Protein AF-A0A2I0NUA2-F1 (afdb_monomer)

Sequence (129 aa):
MNEPNNYLALCLDPVHVGTGAYSLGRVDMSIVREPATGIPKIPGTSLAGVVRAYAELAKAENNTLPDIIELFGTAEGDQGRQGMLRFYDAEIVLFPVRSSLGTVWVSTIDRIRRWLHDCLTEEEGLTLP

Radius of gyration: 18.35 Å; Cα contacts (8 Å, |Δi|>4): 119; chains: 1; bounding box: 46×30×51 Å

Mean predicted aligned error: 7.13 Å

Nearest PDB structures (foldseek):
  9asi-assembly1_F  TM=6.679E-01  e=4.612E-04  Lactococcus lactis subsp. lactis
  6xn7-assembly1_F  TM=6.368E-01  e=6.801E-04  Lactococcus lactis subsp. lactis
  6mut-assembly1_D  TM=4.556E-01  e=3.304E-02  Thermococcus onnurineus
  8bmw-assembly1_G  TM=5.215E-01  e=1.464E-01  Saccharolobus solfataricus
  4v7w-assembly1_B1  TM=2.523E-01  e=7.878E-01  Thermus thermophilus HB8

Foldseek 3Di:
DDDDDDDDDDDPDDDAAFPPQPDDDPDRTDADADPVPRFGKAAQVNVLVVVLVVLVVVCVVPVVDDDSCQAPWDPPDPPTDHHPDDGHIGGDLWDWDQDPVGTDTDHDPVSCCVRCVVVVPDPPPDPDD

pLDDT: mean 86.27, std 13.28, range [39.03, 96.31]

Structure (mmCIF, N/CA/C/O backbone):
data_AF-A0A2I0NUA2-F1
#
_entry.id   AF-A0A2I0NUA2-F1
#
loop_
_atom_site.group_PDB
_atom_site.id
_atom_site.type_symbol
_atom_site.label_atom_id
_atom_site.label_alt_id
_atom_site.label_comp_id
_atom_site.label_asym_id
_atom_site.label_entity_id
_atom_site.label_seq_id
_atom_site.pdbx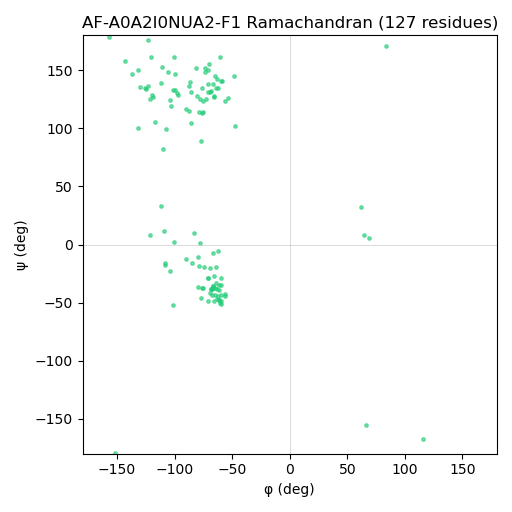_PDB_ins_code
_atom_site.Cartn_x
_atom_site.Cartn_y
_atom_site.Cartn_z
_atom_site.occupancy
_atom_site.B_iso_or_equiv
_atom_site.auth_seq_id
_atom_site.auth_comp_id
_atom_site.auth_asym_id
_atom_site.auth_atom_id
_atom_site.pdbx_PDB_model_num
ATOM 1 N N . MET A 1 1 ? 17.341 -16.816 -2.682 1.00 54.91 1 MET A N 1
ATOM 2 C CA . MET A 1 1 ? 16.169 -15.960 -2.961 1.00 54.91 1 MET A CA 1
ATOM 3 C C . MET A 1 1 ? 16.343 -14.763 -2.049 1.00 54.91 1 MET A C 1
ATOM 5 O O . MET A 1 1 ? 16.532 -15.005 -0.866 1.00 54.91 1 MET A O 1
ATOM 9 N N . ASN A 1 2 ? 16.448 -13.543 -2.579 1.00 75.12 2 ASN A N 1
ATOM 10 C CA . ASN A 1 2 ? 16.696 -12.370 -1.734 1.00 75.12 2 ASN A CA 1
ATOM 11 C C . ASN A 1 2 ? 15.505 -12.145 -0.798 1.00 75.12 2 ASN A C 1
ATOM 13 O O . ASN A 1 2 ? 14.366 -12.420 -1.186 1.00 75.12 2 ASN A O 1
ATOM 17 N N . GLU A 1 3 ? 15.778 -11.673 0.415 1.00 79.94 3 GLU A N 1
ATOM 18 C CA . GLU A 1 3 ? 14.730 -11.270 1.349 1.00 79.94 3 GLU A CA 1
ATOM 19 C C . GLU A 1 3 ? 13.941 -10.083 0.770 1.00 79.94 3 GLU A C 1
ATOM 21 O O . GLU A 1 3 ? 14.518 -9.238 0.075 1.00 79.94 3 GLU A O 1
ATOM 26 N N . PRO A 1 4 ? 12.612 -10.036 0.970 1.00 83.56 4 PRO A N 1
ATOM 27 C CA . PRO A 1 4 ? 11.807 -8.922 0.498 1.00 83.56 4 PRO A CA 1
ATOM 28 C C . PRO A 1 4 ? 12.148 -7.656 1.289 1.00 83.56 4 PRO A C 1
ATOM 30 O O . PRO A 1 4 ? 12.168 -7.666 2.516 1.00 83.56 4 PRO A O 1
ATOM 33 N N . ASN A 1 5 ? 12.366 -6.549 0.578 1.00 87.12 5 ASN A N 1
ATOM 34 C CA . ASN A 1 5 ? 12.480 -5.241 1.214 1.00 87.12 5 ASN A CA 1
ATOM 35 C C . ASN A 1 5 ? 11.085 -4.758 1.627 1.00 87.12 5 ASN A C 1
ATOM 37 O O . ASN A 1 5 ? 10.191 -4.642 0.783 1.00 87.12 5 ASN A O 1
ATOM 41 N N . ASN A 1 6 ? 10.917 -4.460 2.913 1.00 87.25 6 ASN A N 1
ATOM 42 C CA . ASN A 1 6 ? 9.672 -3.934 3.458 1.00 87.25 6 ASN A CA 1
ATOM 43 C C . ASN A 1 6 ? 9.654 -2.405 3.358 1.00 87.25 6 ASN A C 1
ATOM 45 O O . ASN A 1 6 ? 10.636 -1.743 3.685 1.00 87.25 6 ASN A O 1
ATOM 49 N N . TYR A 1 7 ? 8.518 -1.849 2.940 1.00 89.31 7 TYR A N 1
ATOM 50 C CA . TYR A 1 7 ? 8.307 -0.407 2.851 1.00 89.31 7 TYR A CA 1
ATOM 51 C C . TYR A 1 7 ? 7.049 -0.021 3.627 1.00 89.31 7 TYR A C 1
ATOM 53 O O . TYR A 1 7 ? 6.005 -0.659 3.480 1.00 89.31 7 TYR A O 1
ATOM 61 N N . LEU A 1 8 ? 7.141 1.047 4.419 1.00 91.00 8 LEU A N 1
ATOM 62 C CA . LEU A 1 8 ? 5.989 1.699 5.035 1.00 91.00 8 LEU A CA 1
ATOM 63 C C . LEU A 1 8 ? 5.631 2.938 4.216 1.00 91.00 8 LEU A C 1
ATOM 65 O O . LEU A 1 8 ? 6.502 3.731 3.862 1.00 91.00 8 LEU A O 1
ATOM 69 N N . ALA A 1 9 ? 4.346 3.101 3.918 1.00 91.38 9 ALA A N 1
ATOM 70 C CA . ALA A 1 9 ? 3.835 4.240 3.171 1.00 91.38 9 ALA A CA 1
ATOM 71 C C . ALA A 1 9 ? 2.642 4.857 3.901 1.00 91.38 9 ALA A C 1
ATOM 73 O O . ALA A 1 9 ? 1.741 4.147 4.354 1.00 91.38 9 ALA A O 1
ATOM 74 N N . LEU A 1 10 ? 2.629 6.187 3.980 1.00 92.88 10 LEU A N 1
ATOM 75 C CA . LEU A 1 10 ? 1.500 6.961 4.478 1.00 92.88 10 LEU A CA 1
ATOM 76 C C . LEU A 1 10 ? 0.672 7.465 3.294 1.00 92.88 10 LEU A C 1
ATOM 78 O O . LEU A 1 10 ? 1.201 8.067 2.361 1.00 92.88 10 LEU A O 1
ATOM 82 N N . CYS A 1 11 ? -0.639 7.250 3.347 1.00 93.50 11 CYS A N 1
ATOM 83 C CA . CYS A 1 11 ? -1.557 7.868 2.397 1.00 93.50 11 CYS A CA 1
ATOM 84 C C . CYS A 1 11 ? -1.754 9.340 2.781 1.00 93.50 11 CYS A C 1
ATOM 86 O O . CYS A 1 11 ? -2.322 9.618 3.837 1.00 93.50 11 CYS A O 1
ATOM 88 N N . LEU A 1 12 ? -1.284 10.263 1.937 1.00 93.69 12 LEU A N 1
ATOM 89 C CA . LEU A 1 12 ? -1.488 11.706 2.130 1.00 93.69 12 LEU A CA 1
ATOM 90 C C . LEU A 1 12 ? -2.920 12.125 1.778 1.00 93.69 12 LEU A C 1
ATOM 92 O O . LEU A 1 12 ? -3.523 12.935 2.476 1.00 93.69 12 LEU A O 1
ATOM 96 N N . ASP A 1 13 ? -3.471 11.500 0.738 1.00 95.25 13 ASP A N 1
ATOM 97 C CA . ASP A 1 13 ? -4.827 11.710 0.244 1.00 95.25 13 ASP A CA 1
ATOM 98 C C . ASP A 1 13 ? -5.636 10.402 0.298 1.00 95.25 13 ASP A C 1
ATOM 100 O O . ASP A 1 13 ? -5.055 9.310 0.371 1.00 95.25 13 ASP A O 1
ATOM 104 N N . PRO A 1 14 ? -6.981 10.462 0.244 1.00 94.31 14 PRO A N 1
ATOM 105 C CA . PRO A 1 14 ? -7.811 9.268 0.132 1.00 94.31 14 PRO A CA 1
ATOM 106 C C . PRO A 1 14 ? -7.440 8.429 -1.099 1.00 94.31 14 PRO A C 1
ATOM 108 O O . PRO A 1 14 ? -7.507 8.899 -2.233 1.00 94.31 14 PRO A O 1
ATOM 111 N N . VAL A 1 15 ? -7.097 7.158 -0.880 1.00 94.19 15 VAL A N 1
ATOM 112 C CA . VAL A 1 15 ? -6.702 6.231 -1.949 1.00 94.19 15 VAL A CA 1
ATOM 113 C C . VAL A 1 15 ? -7.888 5.369 -2.378 1.00 94.19 15 VAL A C 1
ATOM 115 O O . VAL A 1 15 ? -8.532 4.717 -1.554 1.00 94.19 15 VAL A O 1
ATOM 118 N N . HIS A 1 16 ? -8.149 5.318 -3.686 1.00 94.62 16 HIS A N 1
ATOM 119 C CA . HIS A 1 16 ? -9.171 4.459 -4.280 1.00 94.62 16 HIS A CA 1
ATOM 120 C C . HIS A 1 16 ? -8.545 3.426 -5.222 1.00 94.62 16 HIS A C 1
ATOM 122 O O . HIS A 1 16 ? -8.170 3.741 -6.349 1.00 94.62 16 HIS A O 1
ATOM 128 N N . VAL A 1 17 ? -8.486 2.170 -4.777 1.00 94.50 17 VAL A N 1
ATOM 129 C CA . VAL A 1 17 ? -8.108 1.030 -5.625 1.00 94.50 17 VAL A CA 1
ATOM 130 C C . VAL A 1 17 ? -9.358 0.215 -5.905 1.00 94.50 17 VAL A C 1
ATOM 132 O O . VAL A 1 17 ? -9.806 -0.537 -5.042 1.00 94.50 17 VAL A O 1
ATOM 135 N N . GLY A 1 18 ? -9.952 0.410 -7.080 1.00 92.00 18 GLY A N 1
ATOM 136 C CA . GLY A 1 18 ? -11.238 -0.185 -7.434 1.00 92.00 18 GLY A CA 1
ATOM 137 C C . GLY A 1 18 ? -11.160 -1.686 -7.724 1.00 92.00 18 GLY A C 1
ATOM 138 O O . GLY A 1 18 ? -10.175 -2.184 -8.264 1.00 92.00 18 GLY A O 1
ATOM 139 N N . THR A 1 19 ? -12.239 -2.408 -7.422 1.00 88.38 19 THR A N 1
ATOM 140 C CA . THR A 1 19 ? -12.401 -3.835 -7.764 1.00 88.38 19 THR A CA 1
ATOM 141 C C . THR A 1 19 ? -12.893 -4.070 -9.193 1.00 88.38 19 THR A C 1
ATOM 143 O O . THR A 1 19 ? -13.274 -5.188 -9.509 1.00 88.38 19 THR A O 1
ATOM 146 N N . GLY A 1 20 ? -12.941 -3.050 -10.058 1.00 79.00 20 GLY A N 1
ATOM 147 C CA . GLY A 1 20 ? -13.339 -3.203 -11.466 1.00 79.00 20 GLY A CA 1
ATOM 148 C C . GLY A 1 20 ? -14.771 -3.714 -11.678 1.00 79.00 20 GLY A C 1
ATOM 149 O O . GLY A 1 20 ? -15.009 -4.443 -12.632 1.00 79.00 20 GLY A O 1
ATOM 150 N N . ALA A 1 21 ? -15.701 -3.366 -10.776 1.00 69.31 21 ALA A N 1
ATOM 151 C CA . ALA A 1 21 ? -17.092 -3.845 -10.738 1.00 69.31 21 ALA A CA 1
ATOM 152 C C . ALA A 1 21 ?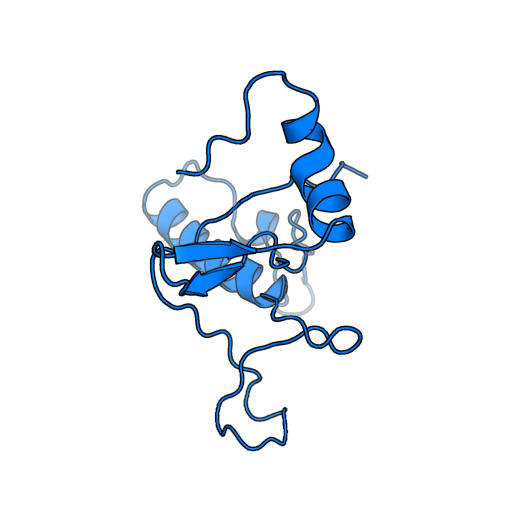 -17.272 -5.357 -10.471 1.00 69.31 21 ALA A C 1
ATOM 154 O O . ALA A 1 21 ? -18.391 -5.864 -10.515 1.00 69.31 21 ALA A O 1
ATOM 155 N N . TYR A 1 22 ? -16.200 -6.081 -10.130 1.00 68.56 22 TYR A N 1
ATOM 156 C CA . TYR A 1 22 ? -16.272 -7.511 -9.808 1.00 68.56 22 TYR A CA 1
ATOM 157 C C . TYR A 1 22 ? -16.880 -7.794 -8.430 1.00 68.56 22 TYR A C 1
ATOM 159 O O . TYR A 1 22 ? -17.333 -8.910 -8.178 1.00 68.56 22 TYR A O 1
ATOM 167 N N . SER A 1 23 ? -16.906 -6.813 -7.522 1.00 67.38 23 SER A N 1
ATOM 168 C CA . SER A 1 23 ? -17.592 -6.983 -6.243 1.00 67.38 23 SER A CA 1
ATOM 169 C C . SER A 1 23 ? -19.064 -6.597 -6.381 1.00 67.38 23 SER A C 1
ATOM 171 O O . SER A 1 23 ? -19.383 -5.422 -6.569 1.00 67.38 23 SER A O 1
ATOM 173 N N . LEU A 1 24 ? -19.966 -7.559 -6.215 1.00 70.38 24 LEU A N 1
ATOM 174 C CA . LEU A 1 24 ? -21.382 -7.259 -6.050 1.00 70.38 24 LEU A CA 1
ATOM 175 C C . LEU A 1 24 ? -21.616 -6.812 -4.602 1.00 70.38 24 LEU A C 1
ATOM 177 O O . LEU A 1 24 ? -21.428 -7.585 -3.663 1.00 70.38 24 LEU A O 1
ATOM 181 N N . GLY A 1 25 ? -21.985 -5.552 -4.404 1.00 72.69 25 GLY A N 1
ATOM 182 C CA . GLY A 1 25 ? -22.165 -4.978 -3.076 1.00 72.69 25 GLY A CA 1
ATOM 183 C C . GLY A 1 25 ? -23.095 -3.774 -3.087 1.00 72.69 25 GLY A C 1
ATOM 184 O O . GLY A 1 25 ? -23.588 -3.357 -4.127 1.00 72.69 25 GLY A O 1
ATOM 185 N N . ARG A 1 26 ? -23.333 -3.199 -1.903 1.00 83.06 26 ARG A N 1
ATOM 186 C CA . ARG A 1 26 ? -24.149 -1.980 -1.754 1.00 83.06 26 ARG A CA 1
ATOM 187 C C . ARG A 1 26 ? -23.467 -0.728 -2.326 1.00 83.06 26 ARG A C 1
ATOM 189 O O . ARG A 1 26 ? -24.131 0.276 -2.548 1.00 83.06 26 ARG A O 1
ATOM 196 N N . VAL A 1 27 ? -22.148 -0.773 -2.483 1.00 83.81 27 VAL A N 1
ATOM 197 C CA . VAL A 1 27 ? -21.329 0.325 -3.002 1.00 83.81 27 VAL A CA 1
ATOM 198 C C . VAL A 1 27 ? -20.946 -0.019 -4.435 1.00 83.81 27 VAL A C 1
ATOM 200 O O . VAL A 1 27 ? -20.338 -1.068 -4.640 1.00 83.81 27 VAL A O 1
ATOM 203 N N . ASP A 1 28 ? -21.266 0.864 -5.385 1.00 86.44 28 ASP A N 1
ATOM 204 C CA . ASP A 1 28 ? -21.041 0.631 -6.820 1.00 86.44 28 ASP A CA 1
ATOM 205 C C . ASP A 1 28 ? -19.558 0.394 -7.136 1.00 86.44 28 ASP A C 1
ATOM 207 O O . ASP A 1 28 ? -19.180 -0.606 -7.742 1.00 86.44 28 ASP A O 1
ATOM 211 N N . MET A 1 29 ? -18.694 1.299 -6.669 1.00 88.88 29 MET A N 1
ATOM 212 C CA . MET A 1 29 ? -17.245 1.216 -6.857 1.00 88.88 29 MET A CA 1
ATOM 213 C C . MET A 1 29 ? -16.575 0.914 -5.525 1.00 88.88 29 MET A C 1
ATOM 215 O O . MET A 1 29 ? -16.115 1.805 -4.807 1.00 88.88 29 MET A O 1
ATOM 219 N N . SER A 1 30 ? -16.568 -0.364 -5.160 1.00 90.81 30 SER A N 1
ATOM 220 C CA . SER A 1 30 ? -15.885 -0.810 -3.954 1.00 90.81 30 SER A CA 1
ATOM 221 C C . SER A 1 30 ? -14.364 -0.815 -4.134 1.00 90.81 30 SER A C 1
ATOM 223 O O . SER A 1 30 ? -13.834 -1.015 -5.232 1.00 90.81 30 SER A O 1
ATOM 225 N N . ILE A 1 31 ? -13.667 -0.631 -3.014 1.00 93.56 31 ILE A N 1
ATOM 226 C CA . ILE A 1 31 ? -12.216 -0.787 -2.941 1.00 93.56 31 ILE A CA 1
ATOM 227 C C . ILE A 1 31 ? -11.813 -2.258 -2.802 1.00 93.56 31 ILE A C 1
ATOM 229 O O . ILE A 1 31 ? -12.552 -3.062 -2.224 1.00 93.56 31 ILE A O 1
ATOM 233 N N . VAL A 1 32 ? -10.617 -2.597 -3.283 1.00 94.38 32 VAL A N 1
ATOM 234 C CA . VAL A 1 32 ? -10.045 -3.941 -3.166 1.00 94.38 32 VAL A CA 1
ATOM 235 C C . VAL A 1 32 ? -9.839 -4.321 -1.701 1.00 94.38 32 VAL A C 1
ATOM 237 O O . VAL A 1 32 ? -9.335 -3.550 -0.883 1.00 94.38 32 VAL A O 1
ATOM 240 N N . ARG A 1 33 ? -10.241 -5.550 -1.376 1.00 92.50 33 ARG A N 1
ATOM 241 C CA . ARG A 1 33 ? -10.115 -6.161 -0.053 1.00 92.50 33 ARG A CA 1
ATOM 242 C C . ARG A 1 33 ? -9.529 -7.554 -0.186 1.00 92.50 33 ARG A C 1
ATOM 244 O O . ARG A 1 33 ? -9.721 -8.232 -1.194 1.00 92.50 33 ARG A O 1
ATOM 251 N N . GLU A 1 34 ? -8.815 -7.989 0.838 1.00 91.56 34 GLU A N 1
ATOM 252 C CA . GLU A 1 34 ? -8.405 -9.378 0.963 1.00 91.56 34 GLU A CA 1
ATOM 253 C C . GLU A 1 34 ? -9.642 -10.277 1.159 1.00 91.56 34 GLU A C 1
ATOM 255 O O . GLU A 1 34 ? -10.422 -10.020 2.076 1.00 91.56 34 GLU A O 1
ATOM 260 N N . PRO A 1 35 ? -9.839 -11.341 0.354 1.00 88.56 35 PRO A N 1
ATOM 261 C CA . PRO A 1 35 ? -11.044 -12.171 0.445 1.00 88.56 35 PRO A CA 1
ATOM 262 C C . PRO A 1 35 ? -11.231 -12.875 1.794 1.00 88.56 35 PRO A C 1
ATOM 264 O O . PRO A 1 35 ? -12.360 -13.035 2.244 1.00 88.56 35 PRO A O 1
ATOM 267 N N . ALA A 1 36 ? -10.137 -13.288 2.442 1.00 90.62 36 ALA A N 1
ATOM 268 C CA . ALA A 1 36 ? -10.190 -14.044 3.692 1.00 90.62 36 ALA A CA 1
ATOM 269 C C . ALA A 1 36 ? -10.526 -13.170 4.912 1.00 90.62 36 ALA A C 1
ATOM 271 O O . ALA A 1 36 ? -11.238 -13.615 5.808 1.00 90.62 36 ALA A O 1
ATOM 272 N N . THR A 1 37 ? -10.018 -11.934 4.956 1.00 90.31 37 THR A N 1
ATOM 273 C CA . THR A 1 37 ? -10.147 -11.045 6.126 1.00 90.31 37 THR A CA 1
ATOM 274 C C . THR A 1 37 ? -11.108 -9.879 5.901 1.00 90.31 37 THR A C 1
ATOM 276 O O . THR A 1 37 ? -11.538 -9.235 6.855 1.00 90.31 37 THR A O 1
ATOM 279 N N . GLY A 1 38 ? -11.432 -9.560 4.645 1.00 90.44 38 GLY A N 1
ATOM 280 C CA . GLY A 1 38 ? -12.196 -8.372 4.270 1.00 90.44 38 GLY A CA 1
ATOM 281 C C . GLY A 1 38 ? -11.441 -7.053 4.477 1.00 90.44 38 GLY A C 1
ATOM 282 O O . GLY A 1 38 ? -12.029 -5.981 4.291 1.00 90.44 38 GLY A O 1
ATOM 283 N N . ILE A 1 39 ? -10.160 -7.095 4.856 1.00 92.94 39 ILE A N 1
ATOM 284 C CA . ILE A 1 39 ? -9.350 -5.902 5.122 1.00 92.94 39 ILE A CA 1
ATOM 285 C C . ILE A 1 39 ? -8.937 -5.272 3.784 1.00 92.94 39 ILE A C 1
ATOM 287 O O . ILE A 1 39 ? -8.541 -6.002 2.871 1.00 92.94 39 ILE A O 1
ATOM 291 N N . PRO A 1 40 ? -9.041 -3.938 3.623 1.00 93.12 40 PRO A N 1
ATOM 292 C CA . PRO A 1 40 ? -8.574 -3.285 2.408 1.00 93.12 40 PRO A CA 1
ATOM 293 C C . PRO A 1 40 ? -7.080 -3.525 2.169 1.00 93.12 40 PRO A C 1
ATOM 295 O O . PRO A 1 40 ? -6.282 -3.506 3.107 1.00 93.12 40 PRO A O 1
ATOM 298 N N . LYS A 1 41 ? -6.714 -3.738 0.905 1.00 93.88 41 LYS A N 1
ATOM 299 C CA . LYS A 1 41 ? -5.327 -3.923 0.467 1.00 93.88 41 LYS A CA 1
ATOM 300 C C . LYS A 1 41 ? -5.102 -3.263 -0.885 1.00 93.88 41 LYS A C 1
ATOM 302 O O . LYS A 1 41 ? -6.050 -3.096 -1.653 1.00 93.88 41 LYS A O 1
ATOM 307 N N . ILE A 1 42 ? -3.851 -2.952 -1.200 1.00 96.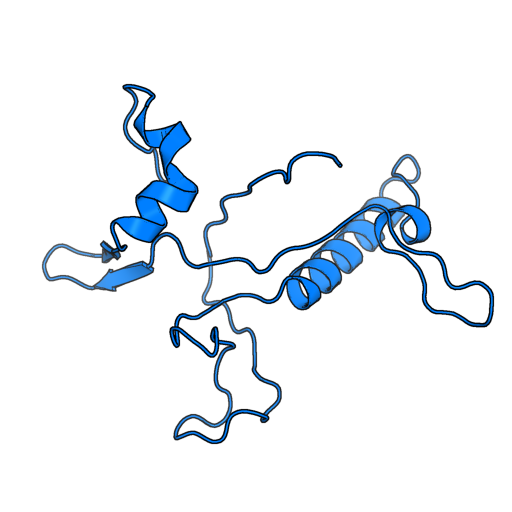00 42 ILE A N 1
ATOM 308 C CA . ILE A 1 42 ? -3.453 -2.538 -2.548 1.00 96.00 42 ILE A CA 1
ATOM 309 C C . ILE A 1 42 ? -2.764 -3.735 -3.210 1.00 96.00 42 ILE A C 1
ATOM 311 O O . ILE A 1 42 ? -1.744 -4.189 -2.694 1.00 96.00 42 ILE A O 1
ATOM 315 N N . PRO A 1 43 ? -3.282 -4.265 -4.331 1.00 95.56 43 PRO A N 1
ATOM 316 C CA . PRO A 1 43 ? -2.631 -5.360 -5.035 1.00 95.56 43 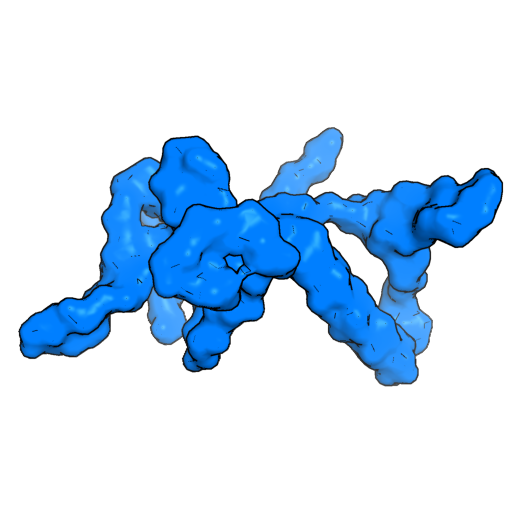PRO A CA 1
ATOM 317 C C . PRO A 1 43 ? -1.211 -5.002 -5.479 1.00 95.56 43 PRO A C 1
ATOM 319 O O . PRO A 1 43 ? -0.971 -3.906 -5.994 1.00 95.56 43 PRO A O 1
ATOM 322 N N . GLY A 1 44 ? -0.291 -5.957 -5.375 1.00 95.12 44 GLY A N 1
ATOM 323 C CA . GLY A 1 44 ? 1.084 -5.818 -5.846 1.00 95.12 44 GLY A CA 1
ATOM 324 C C . GLY A 1 44 ? 1.148 -5.531 -7.344 1.00 95.12 44 GLY A C 1
ATOM 325 O O . GLY A 1 44 ? 2.025 -4.805 -7.795 1.00 95.12 44 GLY A O 1
ATOM 326 N N . THR A 1 45 ? 0.169 -6.002 -8.119 1.00 94.06 45 THR A N 1
ATOM 327 C CA . THR A 1 45 ? 0.031 -5.679 -9.547 1.00 94.06 45 THR A CA 1
ATOM 328 C C . THR A 1 45 ? -0.317 -4.211 -9.791 1.00 94.06 45 THR A C 1
ATOM 330 O O . THR A 1 45 ? 0.206 -3.607 -10.725 1.00 94.06 45 THR A O 1
ATOM 333 N N . SER A 1 46 ? -1.166 -3.613 -8.948 1.00 95.50 46 SER A N 1
ATOM 334 C CA . SER A 1 46 ? -1.489 -2.185 -9.018 1.00 95.50 46 SER A CA 1
ATOM 335 C C . SER A 1 46 ? -0.270 -1.339 -8.657 1.00 95.50 46 SER A C 1
ATOM 337 O O . SER A 1 46 ? 0.037 -0.385 -9.368 1.00 95.50 46 SER A O 1
ATOM 339 N N . LEU A 1 47 ? 0.465 -1.727 -7.609 1.00 95.50 47 LEU A N 1
ATOM 340 C CA . LEU A 1 47 ? 1.729 -1.080 -7.245 1.00 95.50 47 LEU A CA 1
ATOM 341 C C . LEU A 1 47 ? 2.761 -1.204 -8.364 1.00 95.50 47 LEU A C 1
ATOM 343 O O . LEU A 1 47 ? 3.335 -0.199 -8.764 1.00 95.50 47 LEU A O 1
ATOM 347 N N . ALA A 1 48 ? 2.952 -2.403 -8.915 1.00 95.50 48 ALA A N 1
ATOM 348 C CA . ALA A 1 48 ? 3.887 -2.642 -10.008 1.00 95.50 48 ALA A CA 1
ATOM 349 C C . ALA A 1 48 ? 3.591 -1.743 -11.215 1.00 95.50 48 ALA A C 1
ATOM 351 O O . ALA A 1 48 ? 4.515 -1.166 -11.777 1.00 95.50 48 ALA A O 1
ATOM 352 N N . GLY A 1 49 ? 2.316 -1.581 -11.584 1.00 94.62 49 GLY A N 1
ATOM 353 C CA . GLY A 1 49 ? 1.909 -0.701 -12.681 1.00 94.62 49 GLY A CA 1
ATOM 354 C C . GLY A 1 49 ? 2.238 0.770 -12.420 1.00 94.62 49 GLY A C 1
ATOM 355 O O . GLY A 1 49 ? 2.822 1.428 -13.277 1.00 94.62 49 GLY A O 1
ATOM 356 N N . VAL A 1 50 ? 1.920 1.275 -11.224 1.00 96.06 50 VAL A N 1
ATOM 357 C CA . VAL A 1 50 ? 2.211 2.670 -10.848 1.00 96.06 50 VAL A CA 1
ATOM 358 C C . VAL A 1 50 ? 3.719 2.910 -10.771 1.00 96.06 50 VAL A C 1
ATOM 360 O O . VAL A 1 50 ? 4.219 3.856 -11.373 1.00 96.06 50 VAL A O 1
ATOM 363 N N . VAL A 1 51 ? 4.462 2.039 -10.086 1.00 95.56 51 VAL A N 1
ATOM 364 C CA . VAL A 1 51 ? 5.920 2.169 -9.946 1.00 95.56 51 VAL A CA 1
ATOM 365 C C . VAL A 1 51 ? 6.607 2.059 -11.307 1.00 95.56 51 VAL A C 1
ATOM 367 O O . VAL A 1 51 ? 7.528 2.826 -11.572 1.00 95.56 51 VAL A O 1
ATOM 370 N N . ARG A 1 52 ? 6.138 1.180 -12.203 1.00 95.50 52 ARG A N 1
ATOM 371 C CA . ARG A 1 52 ? 6.639 1.098 -13.582 1.00 95.50 52 ARG A CA 1
ATOM 372 C C . ARG A 1 52 ? 6.436 2.407 -14.339 1.00 95.50 52 ARG A C 1
ATOM 374 O O . ARG A 1 52 ? 7.391 2.894 -14.931 1.00 95.50 52 ARG A O 1
ATOM 381 N N . ALA A 1 53 ? 5.237 2.986 -14.290 1.00 96.31 53 ALA A N 1
ATOM 382 C CA . ALA A 1 53 ? 4.946 4.245 -14.974 1.00 96.31 53 ALA A CA 1
ATOM 383 C C . ALA A 1 53 ? 5.848 5.388 -14.472 1.00 96.31 53 ALA A C 1
ATOM 385 O O . ALA A 1 53 ? 6.413 6.135 -15.267 1.00 96.31 53 ALA A O 1
ATOM 386 N N . TYR A 1 54 ? 6.053 5.488 -13.155 1.00 95.69 54 TYR A N 1
ATOM 387 C CA . TYR A 1 54 ? 6.983 6.468 -12.586 1.00 95.69 54 TYR A CA 1
ATOM 388 C C . TYR A 1 54 ? 8.445 6.183 -12.945 1.00 95.69 54 TYR A C 1
ATOM 390 O O . TYR A 1 54 ? 9.199 7.117 -13.204 1.00 95.69 54 TYR A O 1
ATOM 398 N N . ALA A 1 55 ? 8.854 4.914 -12.998 1.00 95.50 55 ALA A N 1
ATOM 399 C CA . ALA A 1 55 ? 10.199 4.538 -13.419 1.00 95.50 55 ALA A CA 1
ATOM 400 C C . ALA A 1 55 ? 10.458 4.890 -14.894 1.00 95.50 55 ALA A C 1
ATOM 402 O O . ALA A 1 55 ? 11.552 5.338 -15.226 1.00 95.50 55 ALA A O 1
ATOM 403 N N . GLU A 1 56 ? 9.459 4.740 -15.770 1.00 95.25 56 GLU A N 1
ATOM 404 C CA . GLU A 1 56 ? 9.534 5.153 -17.177 1.00 95.25 56 GLU A CA 1
ATOM 405 C C . GLU A 1 56 ? 9.735 6.670 -17.308 1.00 95.25 56 GLU A C 1
ATOM 407 O O . GLU A 1 56 ? 10.614 7.105 -18.054 1.00 95.25 56 GLU A O 1
ATOM 412 N N . LEU A 1 57 ? 8.999 7.471 -16.527 1.00 96.12 57 LEU A N 1
ATOM 413 C CA . LEU A 1 57 ? 9.196 8.925 -16.457 1.00 96.12 57 LEU A CA 1
ATOM 414 C C . LEU A 1 57 ? 10.597 9.284 -15.941 1.00 96.12 57 LEU A C 1
ATOM 416 O O . LEU A 1 57 ? 11.304 10.068 -16.569 1.00 96.12 57 LEU A O 1
ATOM 420 N N . ALA A 1 58 ? 11.036 8.661 -14.845 1.00 95.12 58 ALA A N 1
ATOM 421 C CA . ALA A 1 58 ? 12.358 8.906 -14.272 1.00 95.12 58 ALA A CA 1
ATOM 422 C C . ALA A 1 58 ? 13.489 8.534 -15.244 1.00 95.12 58 ALA A C 1
ATOM 424 O O . ALA A 1 58 ? 14.486 9.249 -15.343 1.00 95.12 58 ALA A O 1
ATOM 425 N N . LYS A 1 59 ? 13.340 7.436 -15.997 1.00 94.19 59 LYS A N 1
ATOM 426 C CA . LYS A 1 59 ? 14.305 7.024 -17.024 1.00 94.19 59 LYS A CA 1
ATOM 427 C C . LYS A 1 59 ? 14.347 8.009 -18.193 1.00 94.19 59 LYS A C 1
ATOM 429 O O . LYS A 1 59 ? 15.426 8.253 -18.724 1.00 94.19 59 LYS A O 1
ATOM 434 N N . ALA A 1 60 ? 13.207 8.591 -18.572 1.00 93.69 60 ALA A N 1
ATOM 435 C CA . ALA A 1 60 ? 13.158 9.629 -19.601 1.00 93.69 60 ALA A CA 1
ATOM 436 C C . ALA A 1 60 ? 13.921 10.902 -19.187 1.00 93.69 60 ALA A C 1
ATOM 438 O O . ALA A 1 60 ? 14.521 11.558 -20.037 1.00 93.69 60 ALA A O 1
ATOM 439 N N . GLU A 1 61 ? 13.936 11.230 -17.893 1.00 94.50 61 GLU A N 1
ATOM 440 C CA . GLU A 1 61 ? 14.717 12.345 -17.342 1.00 94.50 61 GLU A CA 1
ATOM 441 C C . GLU A 1 61 ? 16.200 11.991 -17.151 1.00 94.50 61 GLU A C 1
ATOM 443 O O . GLU A 1 61 ? 17.077 12.825 -17.380 1.00 94.50 61 GLU A O 1
ATOM 448 N N . ASN A 1 62 ? 16.498 10.752 -16.751 1.00 94.62 62 ASN A N 1
ATOM 449 C CA . ASN A 1 62 ? 17.849 10.282 -16.475 1.00 94.62 62 ASN A CA 1
ATOM 450 C C . ASN A 1 62 ? 18.149 8.936 -17.157 1.00 94.62 62 ASN A C 1
ATOM 452 O O . ASN A 1 62 ? 17.871 7.859 -16.628 1.00 94.62 62 ASN A O 1
ATOM 456 N N . ASN A 1 63 ? 18.858 9.008 -18.286 1.00 90.00 63 ASN A N 1
ATOM 457 C CA . ASN A 1 63 ? 19.259 7.843 -19.083 1.00 90.00 63 ASN A CA 1
ATOM 458 C C . ASN A 1 63 ? 20.266 6.899 -18.396 1.00 90.00 63 ASN A C 1
ATOM 460 O O . ASN A 1 63 ? 20.572 5.845 -18.949 1.00 90.00 63 ASN A O 1
ATOM 464 N N . THR A 1 64 ? 20.812 7.256 -17.228 1.00 93.69 64 THR A N 1
ATOM 465 C CA . THR A 1 64 ? 21.710 6.365 -16.467 1.00 93.69 64 THR A CA 1
ATOM 466 C C . THR A 1 64 ? 20.960 5.305 -15.659 1.00 93.69 64 THR A C 1
ATOM 468 O O . THR A 1 64 ? 21.581 4.378 -15.141 1.00 93.69 64 THR A O 1
ATOM 471 N N . LEU A 1 65 ? 19.634 5.430 -15.547 1.00 92.38 65 LEU A N 1
ATOM 472 C CA . LEU A 1 65 ? 18.797 4.476 -14.831 1.00 92.38 65 LEU A CA 1
ATOM 473 C C . LEU A 1 65 ? 18.686 3.133 -15.582 1.00 92.38 65 LEU A C 1
ATOM 475 O O . LEU A 1 65 ? 18.744 3.103 -16.816 1.00 92.38 65 LEU A O 1
ATOM 479 N N . PRO A 1 66 ? 18.516 2.018 -14.844 1.00 91.06 66 PRO A N 1
ATOM 480 C CA . PRO A 1 66 ? 18.420 0.678 -15.420 1.00 91.06 66 PRO A CA 1
ATOM 481 C C . PRO A 1 66 ? 17.239 0.530 -16.384 1.00 91.06 66 PRO A C 1
ATOM 483 O O . PRO A 1 66 ? 16.286 1.314 -16.379 1.00 91.06 66 PRO A O 1
ATOM 486 N N . ASP A 1 67 ? 17.295 -0.503 -17.225 1.00 92.38 67 ASP A N 1
ATOM 487 C CA . ASP A 1 67 ? 16.256 -0.722 -18.219 1.00 92.38 67 ASP A CA 1
ATOM 488 C C . ASP A 1 67 ? 14.924 -1.190 -17.608 1.00 92.38 67 ASP A C 1
ATOM 490 O O . ASP A 1 67 ? 14.875 -2.054 -16.735 1.00 92.38 67 ASP A O 1
ATOM 494 N N . ILE A 1 68 ? 13.813 -0.645 -18.109 1.00 93.44 68 ILE A N 1
ATOM 495 C CA . ILE A 1 68 ? 12.469 -0.915 -17.582 1.00 93.44 68 ILE A CA 1
ATOM 496 C C . ILE A 1 68 ? 12.057 -2.361 -17.859 1.00 93.44 68 ILE A C 1
ATOM 498 O O . ILE A 1 68 ? 11.450 -3.001 -16.999 1.00 93.44 68 ILE A O 1
ATOM 502 N N . ILE A 1 69 ? 12.409 -2.899 -19.032 1.00 92.19 69 ILE A N 1
ATOM 503 C CA . ILE A 1 69 ? 12.101 -4.289 -19.395 1.00 92.19 69 ILE A CA 1
ATOM 504 C C . ILE A 1 69 ? 12.884 -5.253 -18.502 1.00 92.19 69 ILE A C 1
ATOM 506 O O . ILE A 1 69 ? 12.354 -6.288 -18.107 1.00 92.19 69 ILE A O 1
ATOM 510 N N . GLU A 1 70 ? 14.117 -4.917 -18.131 1.00 92.94 70 GLU A N 1
ATOM 511 C CA . GLU A 1 70 ? 14.894 -5.718 -17.187 1.00 92.94 70 GLU A CA 1
ATOM 512 C C . GLU A 1 70 ? 14.260 -5.725 -15.786 1.00 92.94 70 GLU A C 1
ATOM 514 O O . GLU A 1 70 ? 14.113 -6.785 -15.172 1.00 92.94 70 GLU A O 1
ATOM 519 N N . LEU A 1 71 ? 13.808 -4.568 -15.300 1.00 93.56 71 LEU A N 1
ATOM 520 C CA . LEU A 1 71 ? 13.209 -4.441 -13.970 1.00 93.56 71 LEU A CA 1
ATOM 521 C C . LEU A 1 71 ? 11.815 -5.082 -13.865 1.00 93.56 71 LEU A C 1
ATOM 523 O O . LEU A 1 71 ? 11.565 -5.842 -12.930 1.00 93.56 71 LEU A O 1
ATOM 527 N N . PHE A 1 72 ? 10.912 -4.799 -14.808 1.00 93.88 72 PHE A N 1
ATOM 528 C CA . PHE A 1 72 ? 9.488 -5.170 -14.726 1.00 93.88 72 PHE A CA 1
ATOM 529 C C . PHE A 1 72 ? 9.077 -6.297 -15.677 1.00 93.88 72 PHE A C 1
ATOM 531 O O . PHE A 1 72 ? 8.023 -6.903 -15.487 1.00 93.88 72 PHE A O 1
ATOM 538 N N . GLY A 1 73 ? 9.898 -6.602 -16.678 1.00 92.81 73 GLY A N 1
ATOM 539 C CA . GLY A 1 73 ? 9.595 -7.596 -17.700 1.00 92.81 73 GLY A CA 1
ATOM 540 C C . GLY A 1 73 ? 8.731 -7.070 -18.848 1.00 92.81 73 GLY A C 1
ATOM 541 O O . GLY A 1 73 ? 8.166 -5.970 -18.817 1.00 92.81 73 GLY A O 1
ATOM 542 N N . THR A 1 74 ? 8.616 -7.904 -19.879 1.00 89.69 74 THR A N 1
ATOM 543 C CA . THR A 1 74 ? 7.741 -7.695 -21.038 1.00 89.69 74 THR A CA 1
ATOM 544 C C . THR A 1 74 ? 7.027 -8.992 -21.401 1.00 89.69 74 THR A C 1
ATOM 546 O O . THR A 1 74 ? 7.579 -10.081 -21.234 1.00 89.69 74 THR A O 1
ATOM 549 N N . ALA A 1 75 ? 5.796 -8.863 -21.891 1.00 81.62 75 ALA A N 1
ATOM 550 C CA . ALA A 1 75 ? 4.977 -9.968 -22.384 1.00 81.62 75 ALA A CA 1
ATOM 551 C C . ALA A 1 75 ? 4.816 -9.936 -23.918 1.00 81.62 75 ALA A C 1
ATOM 553 O O . ALA A 1 75 ? 3.958 -10.628 -24.460 1.00 81.62 75 ALA A O 1
ATOM 554 N N . GLU A 1 76 ? 5.594 -9.109 -24.623 1.00 79.12 76 GLU A N 1
ATOM 555 C CA . GLU A 1 76 ? 5.474 -8.958 -26.075 1.00 79.12 76 GLU A CA 1
ATOM 556 C C . GLU A 1 76 ? 6.064 -10.158 -26.839 1.00 79.12 76 GLU A C 1
ATOM 558 O O . GLU A 1 76 ? 7.275 -10.384 -26.856 1.00 79.12 76 GLU A O 1
ATOM 563 N N . GLY A 1 77 ? 5.187 -10.904 -27.522 1.00 67.31 77 GLY A N 1
ATOM 564 C CA . GLY A 1 77 ? 5.549 -11.967 -28.464 1.00 67.31 77 GLY A CA 1
ATOM 565 C C . GLY A 1 77 ? 6.226 -13.190 -27.832 1.00 67.31 77 GLY A C 1
ATOM 566 O O . GLY A 1 77 ? 6.063 -13.482 -26.652 1.00 67.31 77 GLY A O 1
ATOM 567 N N . ASP A 1 78 ? 7.002 -13.910 -28.646 1.00 68.88 78 ASP A N 1
ATOM 568 C CA . ASP A 1 78 ? 7.717 -15.143 -28.261 1.00 68.88 78 ASP A CA 1
ATOM 569 C C . ASP A 1 78 ? 9.001 -14.868 -27.438 1.00 68.88 78 ASP A C 1
ATOM 571 O O . ASP A 1 78 ? 9.727 -15.784 -27.061 1.00 68.88 78 ASP A O 1
ATOM 575 N N . GLN A 1 79 ? 9.298 -13.591 -27.151 1.00 75.44 79 GLN A N 1
ATOM 576 C CA . GLN A 1 79 ? 10.460 -13.135 -26.373 1.00 75.44 79 GLN A CA 1
ATOM 577 C C . GLN A 1 79 ? 10.061 -12.542 -25.013 1.00 75.44 79 GLN A C 1
ATOM 579 O O . GLN A 1 79 ? 10.702 -11.616 -24.509 1.00 75.44 79 GLN A O 1
ATOM 584 N N . GLY A 1 80 ? 8.999 -13.073 -24.403 1.00 81.75 80 GLY A N 1
ATOM 585 C CA . GLY A 1 80 ? 8.601 -12.692 -23.053 1.00 81.75 80 GLY A CA 1
ATOM 586 C C . GLY A 1 80 ? 9.767 -12.834 -22.070 1.00 81.75 80 GLY A C 1
ATOM 587 O O . GLY A 1 80 ? 10.381 -13.896 -21.956 1.00 81.75 80 GLY A O 1
ATOM 588 N N . ARG A 1 81 ? 10.077 -11.755 -21.346 1.00 88.25 81 ARG A N 1
ATOM 589 C CA . ARG A 1 81 ? 11.157 -11.722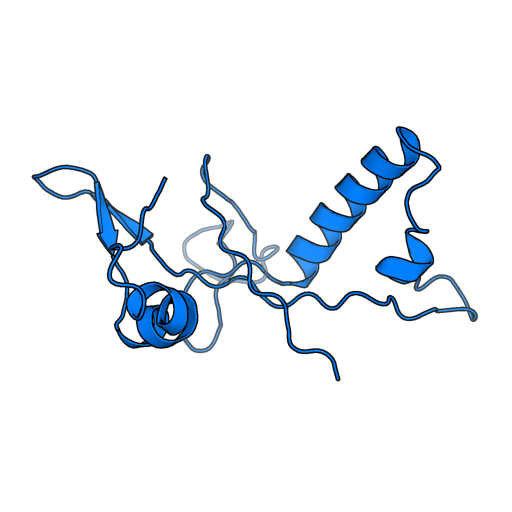 -20.353 1.00 88.25 81 ARG A CA 1
ATOM 590 C C . ARG A 1 81 ? 10.578 -11.411 -18.984 1.00 88.25 81 ARG A C 1
ATOM 592 O O . ARG A 1 81 ? 9.883 -10.411 -18.813 1.00 88.25 81 ARG A O 1
ATOM 599 N N . GLN A 1 82 ? 10.889 -12.256 -18.005 1.00 89.62 82 GLN A N 1
ATOM 600 C CA . GLN A 1 82 ? 10.523 -12.021 -16.612 1.00 89.62 82 GLN A CA 1
ATOM 601 C C . GLN A 1 82 ? 11.354 -10.867 -16.032 1.00 89.62 82 GLN A C 1
ATOM 603 O O . GLN A 1 82 ? 12.577 -10.857 -16.170 1.00 89.62 82 GLN A O 1
ATOM 608 N N . GLY A 1 83 ? 10.684 -9.919 -15.374 1.00 91.75 83 GLY A N 1
ATOM 609 C CA . GLY A 1 83 ? 11.340 -8.821 -14.666 1.00 91.75 83 GLY A CA 1
ATOM 610 C C . GLY A 1 83 ? 12.068 -9.275 -13.402 1.00 91.75 83 GLY A C 1
ATOM 611 O O . GLY A 1 83 ? 11.721 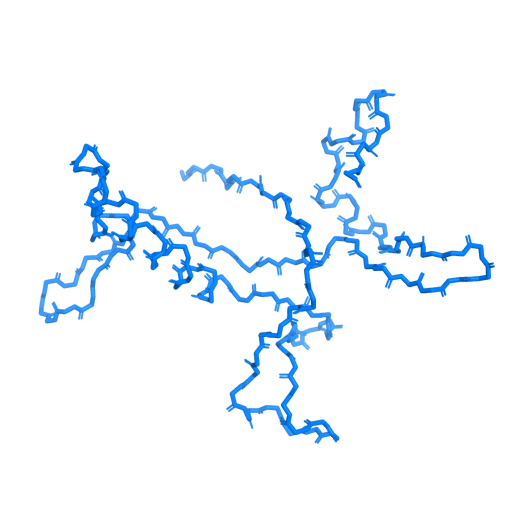-10.289 -12.789 1.00 91.75 83 GLY A O 1
ATOM 612 N N . MET A 1 84 ? 13.069 -8.500 -12.993 1.00 92.44 84 MET A N 1
ATOM 613 C CA . MET A 1 84 ? 13.822 -8.729 -11.757 1.00 92.44 84 MET A CA 1
ATOM 614 C C . MET A 1 84 ? 13.015 -8.419 -10.489 1.00 92.44 84 MET A C 1
ATOM 616 O O . MET A 1 84 ? 13.263 -9.021 -9.443 1.00 92.44 84 MET A O 1
ATOM 620 N N . LEU A 1 85 ? 12.063 -7.486 -10.560 1.00 92.69 85 LEU A N 1
ATOM 621 C CA . LEU A 1 85 ? 11.276 -7.048 -9.411 1.00 92.69 85 LEU A CA 1
ATOM 622 C C . LEU A 1 85 ? 10.049 -7.937 -9.193 1.00 92.69 85 LEU A C 1
ATOM 624 O O . LEU A 1 85 ? 9.343 -8.317 -10.126 1.00 92.69 85 LEU A O 1
ATOM 628 N N . ARG A 1 86 ? 9.760 -8.222 -7.921 1.00 92.81 86 ARG A N 1
ATOM 629 C CA . ARG A 1 86 ? 8.513 -8.854 -7.484 1.00 92.81 86 ARG A CA 1
ATOM 630 C C . ARG A 1 86 ? 7.820 -7.943 -6.490 1.00 92.81 86 ARG A C 1
ATOM 632 O O . ARG A 1 86 ? 8.410 -7.570 -5.482 1.00 92.81 86 ARG A O 1
ATOM 639 N N . PHE A 1 87 ? 6.568 -7.624 -6.782 1.00 94.19 87 PHE A N 1
ATOM 640 C CA . PHE A 1 87 ? 5.728 -6.805 -5.924 1.00 94.19 87 PHE A CA 1
ATOM 641 C C . PHE A 1 87 ? 4.773 -7.702 -5.146 1.00 94.19 87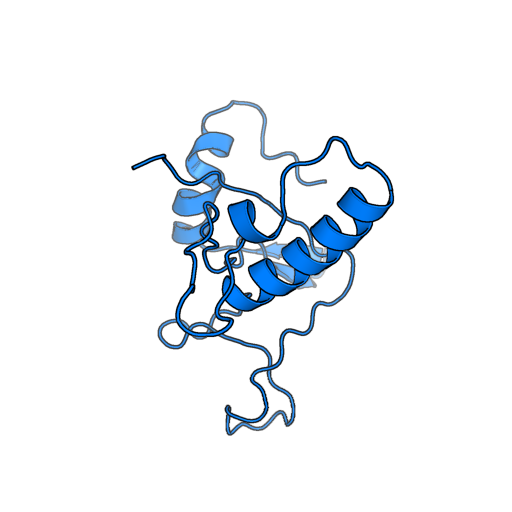 PHE A C 1
ATOM 643 O O . PHE A 1 87 ? 4.129 -8.580 -5.723 1.00 94.19 87 PHE A O 1
ATOM 650 N N . TYR A 1 88 ? 4.686 -7.459 -3.845 1.00 93.88 88 TYR A N 1
ATOM 651 C CA . TYR A 1 88 ? 3.696 -8.068 -2.966 1.00 93.88 88 TYR A CA 1
ATOM 652 C C . TYR A 1 88 ? 2.555 -7.080 -2.720 1.00 93.88 88 TYR A C 1
ATOM 654 O O . TYR A 1 88 ? 2.697 -5.879 -2.958 1.00 93.88 88 TYR A O 1
ATOM 662 N N . ASP A 1 89 ? 1.414 -7.593 -2.273 1.00 94.44 89 ASP A N 1
ATOM 663 C CA . ASP A 1 89 ? 0.279 -6.752 -1.906 1.00 94.44 89 ASP A CA 1
ATOM 664 C C . ASP A 1 89 ? 0.648 -5.868 -0.708 1.00 94.44 89 ASP A C 1
ATOM 666 O O . ASP A 1 89 ? 1.208 -6.353 0.275 1.00 94.44 89 ASP A O 1
ATOM 670 N N . ALA A 1 90 ? 0.305 -4.580 -0.765 1.00 94.62 90 ALA A N 1
ATOM 671 C CA . ALA A 1 90 ? 0.429 -3.716 0.400 1.00 94.62 90 ALA A CA 1
ATOM 672 C C . ALA A 1 90 ? -0.766 -3.917 1.331 1.00 94.62 90 ALA A C 1
ATOM 674 O O . ALA A 1 90 ? -1.936 -3.816 0.938 1.00 94.62 90 ALA A O 1
ATOM 675 N N . GLU A 1 91 ? -0.442 -4.178 2.590 1.00 93.00 91 GLU A N 1
ATOM 676 C CA . GLU A 1 91 ? -1.394 -4.385 3.665 1.00 93.00 91 GLU A CA 1
ATOM 677 C C . GLU A 1 91 ? -1.565 -3.120 4.510 1.00 93.00 91 GLU A C 1
ATOM 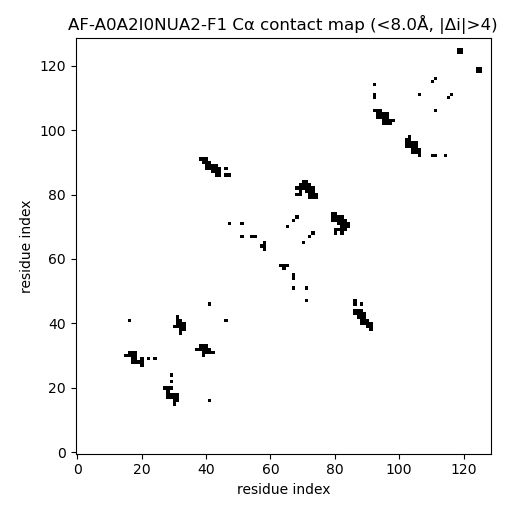679 O O . GLU A 1 91 ? -0.614 -2.381 4.759 1.00 93.00 91 GLU A O 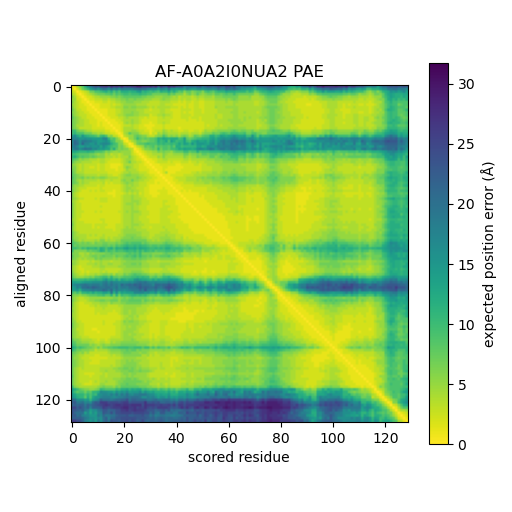1
ATOM 684 N N . ILE A 1 92 ? -2.773 -2.901 5.035 1.00 93.50 92 ILE A N 1
ATOM 685 C CA . ILE A 1 92 ? -2.979 -1.871 6.057 1.00 93.50 92 ILE A CA 1
ATOM 686 C C . ILE A 1 92 ? -2.226 -2.263 7.330 1.00 93.50 92 ILE A C 1
ATOM 688 O O . ILE A 1 92 ? -2.432 -3.353 7.867 1.00 93.50 92 ILE A O 1
ATOM 692 N N . VAL A 1 93 ? -1.408 -1.344 7.844 1.00 92.94 93 VAL A N 1
ATOM 693 C CA . VAL A 1 93 ? -0.748 -1.474 9.152 1.00 92.94 93 VAL A CA 1
ATOM 694 C C . VAL A 1 93 ? -1.474 -0.634 10.197 1.00 92.94 93 VAL A C 1
ATOM 696 O O . VAL A 1 93 ? -1.885 -1.167 11.224 1.00 92.94 93 VAL A O 1
ATOM 699 N N . LEU A 1 94 ? -1.696 0.650 9.918 1.00 93.88 94 LEU A N 1
ATOM 700 C CA . LEU A 1 94 ? -2.400 1.591 10.788 1.00 93.88 94 LEU A CA 1
ATOM 701 C C . LEU A 1 94 ? -3.581 2.200 10.030 1.00 93.88 94 LEU A C 1
ATOM 703 O O . LEU A 1 94 ? -3.440 2.578 8.868 1.00 93.88 94 LEU A O 1
ATOM 707 N N . PHE A 1 95 ? -4.737 2.311 10.682 1.00 94.69 95 PHE A N 1
ATOM 708 C CA . PHE A 1 95 ? -5.928 2.920 10.093 1.00 94.69 95 PHE A CA 1
ATOM 709 C C . PHE A 1 95 ? -6.384 4.133 10.917 1.00 94.69 95 PHE A C 1
ATOM 711 O O . PHE A 1 95 ? -6.541 4.004 12.132 1.00 94.69 95 PHE A O 1
ATOM 718 N N . PRO A 1 96 ? -6.609 5.308 10.304 1.00 94.69 96 PRO A N 1
ATOM 719 C CA . PRO A 1 96 ? -7.038 6.491 11.036 1.00 94.69 96 PRO A CA 1
ATOM 720 C C . PRO A 1 96 ? -8.536 6.410 11.359 1.00 94.69 96 PRO A C 1
ATOM 722 O O . PRO A 1 96 ? -9.378 6.251 10.475 1.00 94.69 96 PRO A O 1
ATOM 725 N N . VAL A 1 97 ? -8.886 6.550 12.636 1.00 95.88 97 VAL A N 1
ATOM 726 C CA . VAL A 1 97 ? -10.271 6.577 13.122 1.00 95.88 97 VAL A CA 1
ATOM 727 C C . VAL A 1 97 ? -10.501 7.853 13.915 1.00 95.88 97 VAL A C 1
ATOM 729 O O . VAL A 1 97 ? -9.706 8.237 14.768 1.00 95.88 97 VAL A O 1
ATOM 732 N N . ARG A 1 98 ? -11.620 8.527 13.652 1.00 95.94 98 ARG A N 1
ATOM 733 C CA . ARG A 1 98 ? -12.021 9.700 14.428 1.00 95.94 98 ARG A CA 1
ATOM 734 C C . ARG A 1 98 ? -12.422 9.287 15.847 1.00 95.94 98 ARG A C 1
ATOM 736 O O . ARG A 1 98 ? -13.276 8.420 16.016 1.00 95.94 98 ARG A O 1
ATOM 743 N N . SER A 1 99 ? -11.889 9.980 16.848 1.00 95.50 99 SER A N 1
ATOM 744 C CA . SER A 1 99 ? -12.300 9.885 18.253 1.00 95.50 99 SER A CA 1
ATOM 745 C C . SER A 1 99 ? -12.717 11.254 18.808 1.00 95.50 99 SER A C 1
ATOM 747 O O . SER A 1 99 ? -12.601 12.276 18.126 1.00 95.50 99 SER A O 1
ATOM 749 N N . SER A 1 100 ? -13.184 11.292 20.059 1.00 96.00 100 SER A N 1
ATOM 750 C CA . SER A 1 100 ? -13.469 12.540 20.782 1.00 96.00 100 SER A CA 1
ATOM 751 C C . SER A 1 100 ? -12.225 13.400 21.040 1.00 96.00 100 SER A C 1
ATOM 753 O O . SER A 1 100 ? -12.368 14.597 21.266 1.00 96.00 100 SER A O 1
ATOM 755 N N . LEU A 1 101 ? -11.023 12.817 20.979 1.00 93.00 101 LEU A N 1
ATOM 756 C CA . LEU A 1 101 ? -9.743 13.499 21.205 1.00 93.00 101 LEU A CA 1
ATOM 757 C C . LEU A 1 101 ? -9.012 13.864 19.900 1.00 93.00 101 LEU A C 1
ATOM 759 O O . LEU A 1 101 ? -7.911 14.400 19.947 1.00 93.00 101 LEU A O 1
ATOM 763 N N . GLY A 1 102 ? -9.606 13.573 18.738 1.00 93.56 102 GLY A N 1
ATOM 764 C CA . GLY A 1 102 ? -8.967 13.716 17.427 1.00 93.56 102 GLY A CA 1
ATOM 765 C C . GLY A 1 102 ? -8.788 12.377 16.709 1.00 93.56 102 GLY A C 1
ATOM 766 O O . GLY A 1 102 ? -9.399 11.370 17.080 1.00 93.56 102 GLY A O 1
ATOM 767 N N . THR A 1 103 ? -7.991 12.363 15.643 1.00 92.62 103 THR A N 1
ATOM 768 C CA . THR A 1 103 ? -7.701 11.142 14.877 1.00 92.62 103 THR A CA 1
ATOM 769 C C . THR A 1 103 ? -6.774 10.233 15.673 1.00 92.62 103 THR A C 1
ATOM 771 O O . THR A 1 103 ? -5.692 10.647 16.075 1.00 92.62 103 THR A O 1
ATOM 774 N N . VAL A 1 104 ? -7.191 8.987 15.877 1.00 94.75 104 VAL A N 1
ATOM 775 C CA . VAL A 1 104 ? -6.379 7.935 16.490 1.00 94.75 104 VAL A CA 1
ATOM 776 C C . VAL A 1 104 ? -6.046 6.876 15.447 1.00 94.75 104 VAL A C 1
ATOM 778 O O . VAL A 1 104 ? -6.897 6.498 14.641 1.00 94.75 104 VAL A O 1
ATOM 781 N N . TRP A 1 105 ? -4.808 6.393 15.458 1.00 93.56 105 TRP A N 1
ATOM 782 C CA . TRP A 1 105 ? -4.351 5.335 14.563 1.00 93.56 105 TRP A CA 1
ATOM 783 C C . TRP A 1 105 ? -4.578 3.979 15.223 1.00 93.56 105 TRP A C 1
ATOM 785 O O . TRP A 1 105 ? -4.008 3.691 16.273 1.00 93.56 105 TRP A O 1
ATOM 795 N N . VAL A 1 106 ? -5.432 3.151 14.624 1.00 94.44 106 VAL A N 1
ATOM 796 C CA . VAL A 1 106 ? -5.789 1.834 15.161 1.00 94.44 106 VAL A CA 1
ATOM 797 C C . VAL A 1 106 ? -5.132 0.715 14.364 1.00 94.44 106 VAL A C 1
ATOM 799 O O . VAL A 1 106 ? -4.937 0.820 13.152 1.00 94.44 106 VAL A O 1
ATOM 802 N N . SER A 1 107 ? -4.817 -0.381 15.048 1.00 93.69 107 SER A N 1
ATOM 803 C CA . SER A 1 107 ? -4.292 -1.602 14.442 1.00 93.69 107 SER A CA 1
ATOM 804 C C . SER A 1 107 ? -4.670 -2.829 15.269 1.00 93.69 107 SER A C 1
ATOM 806 O O . SER A 1 107 ? -5.342 -2.730 16.294 1.00 93.69 107 SER A O 1
ATOM 808 N N . THR A 1 108 ? -4.230 -3.996 14.811 1.00 91.19 108 THR A N 1
ATOM 809 C CA . THR A 1 108 ? -4.335 -5.267 15.533 1.00 91.19 108 THR A CA 1
ATOM 810 C C . THR A 1 108 ? -2.949 -5.721 15.955 1.00 91.19 108 THR A C 1
ATOM 812 O O . THR A 1 108 ? -1.954 -5.411 15.296 1.00 91.19 108 THR A O 1
ATOM 815 N N . ILE A 1 109 ? -2.883 -6.495 17.036 1.00 90.06 109 ILE A N 1
ATOM 816 C CA . ILE A 1 109 ? -1.604 -6.957 17.576 1.00 90.06 109 ILE A CA 1
ATOM 817 C C . ILE A 1 109 ? -0.808 -7.789 16.560 1.00 90.06 109 ILE A C 1
ATOM 819 O O . ILE A 1 109 ? 0.411 -7.665 16.488 1.00 90.06 109 ILE A O 1
ATOM 823 N N . ASP A 1 110 ? -1.491 -8.575 15.726 1.00 88.38 110 ASP A N 1
ATOM 824 C CA . ASP A 1 110 ? -0.857 -9.414 14.709 1.00 88.38 110 ASP A CA 1
ATOM 825 C C . ASP A 1 110 ? -0.226 -8.583 13.587 1.00 88.38 110 ASP A C 1
ATOM 827 O O . ASP A 1 110 ? 0.869 -8.898 13.128 1.00 88.38 110 ASP A O 1
ATOM 831 N N . ARG A 1 111 ? -0.872 -7.482 13.176 1.00 89.00 111 ARG A N 1
ATOM 832 C CA . ARG A 1 111 ? -0.331 -6.565 12.157 1.00 89.00 111 ARG A CA 1
ATOM 833 C C . ARG A 1 111 ? 0.878 -5.799 12.672 1.00 89.00 111 ARG A C 1
ATOM 835 O O . ARG A 1 111 ? 1.866 -5.690 11.954 1.00 89.00 111 ARG A O 1
ATOM 842 N N . ILE A 1 112 ? 0.818 -5.336 13.918 1.00 89.56 112 ILE A N 1
ATOM 843 C CA . ILE A 1 112 ? 1.947 -4.679 14.580 1.00 89.56 112 ILE A CA 1
ATOM 844 C C . ILE A 1 112 ? 3.139 -5.641 14.669 1.00 89.56 112 ILE A C 1
ATOM 846 O O . ILE A 1 112 ? 4.230 -5.302 14.234 1.00 89.56 112 ILE A O 1
ATOM 850 N N . ARG A 1 113 ? 2.934 -6.869 15.158 1.00 87.12 113 ARG A N 1
ATOM 851 C CA . ARG A 1 113 ? 4.007 -7.875 15.247 1.00 87.12 113 ARG A CA 1
ATOM 852 C C . ARG A 1 113 ? 4.535 -8.326 13.890 1.00 87.12 113 ARG A C 1
ATOM 854 O O . ARG A 1 113 ? 5.664 -8.775 13.807 1.00 87.12 113 ARG A O 1
ATOM 861 N N . ARG A 1 114 ? 3.733 -8.267 12.831 1.00 85.75 114 ARG A N 1
ATOM 862 C CA . ARG A 1 114 ? 4.203 -8.624 11.490 1.00 85.75 114 ARG A CA 1
ATOM 863 C C . ARG A 1 114 ? 5.056 -7.522 10.871 1.00 85.75 114 ARG A C 1
ATOM 865 O O . ARG A 1 114 ? 6.083 -7.825 10.285 1.00 85.75 114 ARG A O 1
ATOM 872 N N . TRP A 1 115 ? 4.594 -6.277 10.957 1.00 87.62 115 TRP A N 1
ATOM 873 C CA . TRP A 1 115 ? 5.137 -5.174 10.161 1.00 87.62 115 TRP A CA 1
ATOM 874 C C . TRP A 1 115 ? 6.037 -4.221 10.944 1.00 87.62 115 TRP A C 1
ATOM 876 O O . TRP A 1 115 ? 6.848 -3.532 10.339 1.00 87.62 115 TRP A O 1
ATOM 886 N N . LEU A 1 116 ? 5.888 -4.163 12.267 1.00 83.88 116 LEU A N 1
ATOM 887 C CA . LEU A 1 116 ? 6.576 -3.209 13.138 1.00 83.88 116 LEU A CA 1
ATOM 888 C C . LEU A 1 116 ? 7.432 -3.895 14.208 1.00 83.88 116 LEU A C 1
ATOM 890 O O . LEU A 1 116 ? 7.920 -3.215 15.101 1.00 83.88 116 LEU A O 1
ATOM 894 N N . HIS A 1 117 ? 7.605 -5.220 14.162 1.00 72.62 117 HIS A N 1
ATOM 895 C CA . HIS A 1 117 ? 8.375 -5.943 15.181 1.00 72.62 117 HIS A CA 1
ATOM 896 C C . HIS A 1 117 ? 9.800 -5.407 15.315 1.00 72.62 117 HIS A C 1
ATOM 898 O O . HIS A 1 117 ? 10.233 -5.133 16.430 1.00 72.62 117 HIS A O 1
ATOM 904 N N . ASP A 1 118 ? 10.467 -5.162 14.190 1.00 66.38 118 ASP A N 1
ATOM 905 C CA . ASP A 1 118 ? 11.842 -4.659 14.179 1.00 66.38 118 ASP A CA 1
ATOM 906 C C . ASP A 1 118 ? 11.916 -3.192 14.644 1.00 66.38 118 ASP A C 1
ATOM 908 O O . ASP A 1 118 ? 12.880 -2.785 15.283 1.00 66.38 118 ASP A O 1
ATOM 912 N N . CYS A 1 119 ? 10.852 -2.410 14.420 1.00 62.12 119 CYS A N 1
ATOM 913 C CA . CYS A 1 119 ? 10.742 -1.026 14.896 1.00 62.12 119 CYS A CA 1
ATOM 914 C C . CYS A 1 119 ? 10.365 -0.915 16.382 1.00 62.12 119 CYS A C 1
ATOM 916 O O . CYS A 1 119 ? 10.511 0.148 16.970 1.00 62.12 119 CYS A O 1
ATOM 918 N N . LEU A 1 120 ? 9.821 -1.973 16.989 1.00 57.62 120 LEU A N 1
ATOM 919 C CA . LEU A 1 120 ? 9.431 -1.992 18.405 1.00 57.62 120 LEU A CA 1
ATOM 920 C C . LEU A 1 120 ? 10.553 -2.470 19.329 1.00 57.62 120 LEU A C 1
ATOM 922 O O . LEU A 1 120 ? 10.418 -2.370 20.548 1.00 57.62 120 LEU A O 1
ATOM 926 N N . THR A 1 121 ? 11.622 -3.034 18.766 1.00 54.09 121 THR A N 1
ATOM 927 C CA . THR A 1 121 ? 12.798 -3.480 19.521 1.00 54.09 121 THR A CA 1
ATOM 928 C C . THR A 1 121 ? 13.812 -2.369 19.776 1.00 54.09 121 THR A C 1
ATOM 930 O O . THR A 1 121 ? 14.658 -2.525 20.655 1.00 54.09 121 THR A O 1
ATOM 933 N N . GLU A 1 122 ? 13.724 -1.253 19.052 1.00 53.06 122 GLU A N 1
ATOM 934 C CA . GLU A 1 122 ? 14.514 -0.051 19.320 1.00 53.06 122 GLU A CA 1
ATOM 935 C C . GLU A 1 122 ? 13.778 0.801 20.374 1.00 53.06 122 GLU A C 1
ATOM 937 O O . GLU A 1 122 ? 12.573 1.015 20.279 1.00 53.06 122 GLU A O 1
ATOM 942 N N . GLU A 1 123 ? 14.477 1.261 21.422 1.00 50.22 123 GLU A N 1
ATOM 943 C CA . GLU A 1 123 ? 13.900 2.068 22.523 1.00 50.22 123 GLU A CA 1
ATOM 944 C C . GLU A 1 123 ? 13.324 3.426 22.065 1.00 50.22 123 GLU A C 1
ATOM 946 O O . GLU A 1 123 ? 12.702 4.148 22.850 1.00 50.22 123 GLU A O 1
ATOM 951 N N . GLU A 1 124 ? 13.493 3.776 20.792 1.00 49.06 124 GLU A N 1
ATOM 952 C CA . GLU A 1 124 ? 12.869 4.930 20.166 1.00 49.06 124 GLU A CA 1
ATOM 953 C C . GLU A 1 124 ? 11.476 4.531 19.672 1.00 49.06 124 GLU A C 1
ATOM 955 O O . GLU A 1 124 ? 11.309 3.825 18.681 1.00 49.06 124 GLU A O 1
ATOM 960 N N . GLY A 1 125 ? 10.446 4.963 20.405 1.00 51.62 125 GLY A N 1
ATOM 961 C CA . GLY A 1 125 ? 9.057 4.725 20.020 1.00 51.62 125 GLY A CA 1
ATOM 962 C C . GLY A 1 125 ? 8.800 5.096 18.557 1.00 51.62 125 GLY A C 1
ATOM 963 O O . GLY A 1 125 ? 9.371 6.056 18.047 1.00 51.62 125 GLY A O 1
ATOM 964 N N . LEU A 1 126 ? 7.921 4.333 17.901 1.00 54.59 126 LEU A N 1
ATOM 965 C CA . LEU A 1 126 ? 7.564 4.498 16.492 1.00 54.59 126 LEU A CA 1
ATOM 966 C C . LEU A 1 126 ? 7.270 5.973 16.166 1.00 54.59 126 LEU A C 1
ATOM 968 O O . LEU A 1 126 ? 6.191 6.487 16.478 1.00 54.59 126 LEU A O 1
ATOM 972 N N . THR A 1 127 ? 8.225 6.654 15.535 1.00 46.12 127 THR A N 1
ATOM 973 C CA . THR A 1 127 ? 8.041 8.011 15.025 1.00 46.12 127 THR A CA 1
ATOM 974 C C . THR A 1 127 ? 7.234 7.907 13.742 1.00 46.12 127 THR A C 1
ATOM 976 O O . THR A 1 127 ? 7.753 7.730 12.643 1.00 46.12 127 THR A O 1
ATOM 979 N N . LEU A 1 128 ? 5.913 7.941 13.901 1.00 45.91 128 LEU A N 1
ATOM 980 C CA . LEU A 1 128 ? 5.018 8.193 12.782 1.00 45.91 128 LEU A CA 1
ATOM 981 C C . LEU A 1 128 ? 5.244 9.641 12.311 1.00 45.91 128 LEU A C 1
ATOM 983 O O . LEU A 1 128 ? 5.410 10.509 13.172 1.00 45.91 128 LEU A O 1
ATOM 987 N N . PRO A 1 129 ? 5.288 9.899 10.993 1.00 39.03 129 PRO A N 1
ATOM 988 C CA . PRO A 1 129 ? 5.350 11.263 10.469 1.00 39.03 129 PRO A CA 1
ATOM 989 C C . PRO A 1 129 ? 4.172 12.127 10.941 1.00 39.03 129 PRO A C 1
ATOM 991 O O . PRO A 1 129 ? 3.073 11.570 11.186 1.00 39.03 129 PRO A O 1
#

Solvent-accessible surface area (backbone atoms only — not comparable to full-atom values): 8388 Å² total; per-residue (Å²): 130,84,80,84,86,85,82,90,83,82,79,90,59,94,83,83,52,67,45,81,69,70,57,90,63,97,48,75,81,41,63,33,50,41,89,91,77,65,47,59,41,47,54,17,68,59,50,47,52,53,54,48,55,53,49,53,54,50,35,74,78,36,80,86,52,79,59,64,52,58,40,65,27,46,78,66,72,99,68,55,39,84,30,74,62,83,65,64,64,47,70,73,58,70,44,82,39,84,51,99,91,42,78,41,75,45,71,49,72,67,46,43,57,70,76,38,45,79,52,66,72,43,94,61,71,81,81,72,131

Secondary structure (DSSP, 8-state):
-PPPPP-----SS----B-TT-S-SSSSSPBPB-TTT--BEE-HHHHHHHHHHHHHHHHHH-TTSPPHHHHHEE--GGG-EE-S--PPPEEPS-EEEEETTEEEEE--HHHHHHHSHHHHSSSS-----